Protein AF-A0A3E1DVS9-F1 (afdb_monomer_lite)

Foldseek 3Di:
DPPDDPVVVVVVVCLVVLPQQVHDPSVQVSLLVVLLCCQAPPVVVVCVVPVVDDLVVLLVVLLVSLVRHDPVSNVVSVVHDGDPVNVVSNCSSCVPVD

pLDDT: mean 94.19, std 9.25, range [36.44, 98.69]

Secondary structure (DSSP, 8-state):
--SS-HHHHHHHHHHHTTTTTTT-HHHHHHHHHHHHHIIIIIHHHHHHHTTTS-HHHHHHHHHHHHTTS-HHHHHHHTTS---HHHHHHHHHHHTT--

Sequence (98 aa):
AAGVSAAEADEAATWVSKTGLKTNPGTQALEDAAVLVFLENEIGAFAAQHAGYPREKFVDILKKTWRKLSPAAQSMAHTLTLPPGIAALVQEATAEAI

Radius of gyration: 15.51 Å; chains: 1; bounding box: 31×25×46 Å

Structure (mmCIF, N/CA/C/O backbone):
data_AF-A0A3E1DVS9-F1
#
_entry.id   AF-A0A3E1DVS9-F1
#
loop_
_atom_site.group_PDB
_atom_site.id
_atom_site.type_symbol
_atom_site.label_atom_id
_atom_site.label_alt_id
_atom_site.label_comp_id
_atom_site.label_asym_id
_atom_site.label_entity_id
_atom_site.label_seq_id
_atom_site.pdbx_PDB_ins_code
_atom_site.Cartn_x
_atom_site.Cartn_y
_atom_site.Cartn_z
_atom_site.occupancy
_atom_site.B_iso_or_equiv
_atom_site.auth_seq_id
_atom_site.auth_comp_id
_atom_site.auth_asym_id
_atom_site.auth_atom_id
_atom_site.pdbx_PDB_model_num
ATOM 1 N N . ALA A 1 1 ? 1.022 -11.021 -29.591 1.00 65.69 1 ALA A N 1
ATOM 2 C CA . ALA A 1 1 ? 1.598 -10.183 -28.519 1.00 65.69 1 ALA A CA 1
ATOM 3 C C . ALA A 1 1 ? 0.539 -9.189 -28.053 1.00 65.69 1 ALA A C 1
ATOM 5 O O . ALA A 1 1 ? -0.268 -8.784 -28.880 1.00 65.69 1 ALA A O 1
ATOM 6 N N . ALA A 1 2 ? 0.520 -8.817 -26.771 1.00 79.94 2 ALA A N 1
ATOM 7 C CA . ALA A 1 2 ? -0.515 -7.971 -26.156 1.00 79.94 2 ALA A CA 1
ATOM 8 C C . ALA A 1 2 ? -0.402 -6.459 -26.484 1.00 79.94 2 ALA A C 1
ATOM 10 O O . ALA A 1 2 ? -0.948 -5.637 -25.762 1.00 79.94 2 ALA A O 1
ATOM 11 N N . GLY A 1 3 ? 0.307 -6.084 -27.555 1.00 92.19 3 GLY A N 1
ATOM 12 C CA . GLY A 1 3 ? 0.440 -4.689 -28.003 1.00 92.19 3 GLY A CA 1
ATOM 13 C C . GLY A 1 3 ? 1.555 -3.864 -27.346 1.00 92.19 3 GLY A C 1
ATOM 14 O O . GLY A 1 3 ? 1.735 -2.720 -27.742 1.00 92.19 3 GLY A O 1
ATOM 15 N N . VAL A 1 4 ? 2.321 -4.431 -26.410 1.00 93.56 4 VAL A N 1
ATOM 16 C CA . VAL A 1 4 ? 3.500 -3.800 -25.778 1.00 93.56 4 VAL A CA 1
ATOM 17 C C . VAL A 1 4 ? 4.796 -4.485 -26.212 1.00 93.56 4 VAL A C 1
ATOM 19 O O . VAL A 1 4 ? 4.778 -5.653 -26.625 1.00 93.56 4 VAL A O 1
ATOM 22 N N . SER A 1 5 ? 5.919 -3.771 -26.132 1.00 96.56 5 SER A N 1
ATOM 23 C CA . SER A 1 5 ? 7.244 -4.348 -26.369 1.00 96.56 5 SER A CA 1
ATOM 24 C C . SER A 1 5 ? 7.648 -5.321 -25.252 1.00 96.56 5 SER A C 1
ATOM 26 O O . SER A 1 5 ? 7.089 -5.309 -24.156 1.00 96.56 5 SER A O 1
ATOM 28 N N . ALA A 1 6 ? 8.640 -6.178 -25.520 1.00 94.88 6 ALA A N 1
ATOM 29 C CA . ALA A 1 6 ? 9.163 -7.100 -24.509 1.00 94.88 6 ALA A CA 1
ATOM 30 C C . ALA A 1 6 ? 9.793 -6.355 -23.318 1.00 94.88 6 ALA A C 1
ATOM 32 O O . ALA A 1 6 ? 9.551 -6.725 -22.178 1.00 94.88 6 ALA A O 1
ATOM 33 N N . ALA A 1 7 ? 10.519 -5.264 -23.582 1.00 95.62 7 ALA A N 1
ATOM 34 C CA . ALA A 1 7 ? 11.131 -4.451 -22.534 1.00 95.62 7 ALA A CA 1
ATOM 35 C C . ALA A 1 7 ? 10.079 -3.826 -21.600 1.00 95.62 7 ALA A C 1
ATOM 37 O O . ALA A 1 7 ? 10.211 -3.908 -20.383 1.00 95.62 7 ALA A O 1
ATOM 38 N N . GLU A 1 8 ? 8.996 -3.272 -22.156 1.00 95.62 8 GLU A N 1
ATOM 39 C CA . GLU A 1 8 ? 7.888 -2.731 -21.354 1.00 95.62 8 GLU A CA 1
ATOM 40 C C . GLU A 1 8 ? 7.179 -3.825 -20.544 1.00 95.62 8 GLU A C 1
ATOM 42 O O . GLU A 1 8 ? 6.786 -3.601 -19.399 1.00 95.62 8 GLU A O 1
ATOM 47 N N . ALA A 1 9 ? 7.026 -5.026 -21.113 1.00 96.12 9 ALA A N 1
ATOM 48 C CA . ALA A 1 9 ? 6.449 -6.160 -20.397 1.00 96.12 9 ALA A CA 1
ATOM 49 C C . ALA A 1 9 ? 7.328 -6.602 -19.212 1.00 96.12 9 ALA A C 1
ATOM 51 O O . ALA A 1 9 ? 6.799 -6.880 -18.134 1.00 96.12 9 ALA A O 1
ATOM 52 N N . ASP A 1 10 ? 8.651 -6.620 -19.384 1.00 96.38 10 ASP A N 1
ATOM 53 C CA . ASP A 1 10 ? 9.608 -6.966 -18.328 1.00 96.38 10 ASP A CA 1
ATOM 54 C C . ASP A 1 10 ? 9.644 -5.903 -17.211 1.00 96.38 10 ASP A C 1
ATOM 56 O O . ASP A 1 10 ? 9.717 -6.235 -16.020 1.00 96.38 10 ASP A O 1
ATOM 60 N N . GLU A 1 11 ? 9.521 -4.618 -17.560 1.00 96.69 11 GLU A N 1
ATOM 61 C CA . GLU A 1 11 ? 9.369 -3.537 -16.578 1.00 96.69 11 GLU A CA 1
ATOM 62 C C . GLU A 1 11 ? 8.074 -3.685 -15.774 1.00 96.69 11 GLU A C 1
ATOM 64 O O . GLU A 1 11 ? 8.107 -3.685 -14.541 1.00 96.69 11 GLU A O 1
ATOM 69 N N . ALA A 1 12 ? 6.939 -3.903 -16.443 1.00 96.50 12 ALA A N 1
ATOM 70 C CA . ALA A 1 12 ? 5.666 -4.127 -15.766 1.00 96.50 12 ALA A CA 1
ATOM 71 C C . ALA A 1 12 ? 5.720 -5.360 -14.846 1.00 96.50 12 ALA A C 1
ATOM 73 O O . ALA A 1 12 ? 5.227 -5.316 -13.716 1.00 96.50 12 ALA A O 1
ATOM 74 N N . ALA A 1 13 ? 6.370 -6.445 -15.280 1.00 96.81 13 ALA A N 1
ATOM 75 C CA . ALA A 1 13 ? 6.592 -7.628 -14.450 1.00 96.81 13 ALA A CA 1
ATOM 76 C C . ALA A 1 13 ? 7.438 -7.310 -13.202 1.00 96.81 13 ALA A C 1
ATOM 78 O O . ALA A 1 13 ? 7.150 -7.804 -12.104 1.00 96.81 13 ALA A O 1
ATOM 79 N N . THR A 1 14 ? 8.442 -6.439 -13.334 1.00 98.25 14 THR A N 1
ATOM 80 C CA . THR A 1 14 ? 9.247 -5.946 -12.205 1.00 98.25 14 THR A CA 1
ATOM 81 C C . THR A 1 14 ? 8.379 -5.197 -11.192 1.00 98.25 14 THR A C 1
ATOM 83 O O . THR A 1 14 ? 8.465 -5.472 -9.992 1.00 98.25 14 THR A O 1
ATOM 86 N N . TRP A 1 15 ? 7.493 -4.310 -11.655 1.00 98.25 15 TRP A N 1
ATOM 87 C CA . TRP A 1 15 ? 6.618 -3.536 -10.770 1.00 98.25 15 TRP A CA 1
ATOM 88 C C . TRP A 1 15 ? 5.589 -4.427 -10.068 1.00 98.25 15 TRP A C 1
ATOM 90 O O . TRP A 1 15 ? 5.459 -4.376 -8.845 1.00 98.25 15 TRP A O 1
ATOM 100 N N . VAL A 1 16 ? 4.898 -5.296 -10.815 1.00 96.88 16 VAL A N 1
ATOM 101 C CA . VAL A 1 16 ? 3.840 -6.181 -10.290 1.00 96.88 16 VAL A CA 1
ATOM 102 C C . VAL A 1 16 ? 4.393 -7.205 -9.294 1.00 96.88 16 VAL A C 1
ATOM 104 O O . VAL A 1 16 ? 3.744 -7.506 -8.292 1.00 96.88 16 VAL A O 1
ATOM 107 N N . SER A 1 17 ? 5.614 -7.704 -9.516 1.00 97.31 17 SER A N 1
ATOM 108 C CA . SER A 1 17 ? 6.305 -8.597 -8.571 1.00 97.31 17 SER A CA 1
ATOM 109 C C . SER A 1 17 ? 6.818 -7.887 -7.314 1.00 97.31 17 SER A C 1
ATOM 111 O O . SER A 1 17 ? 7.313 -8.546 -6.399 1.00 97.31 17 SER A O 1
ATOM 113 N N . LYS A 1 18 ? 6.683 -6.554 -7.243 1.00 96.38 18 LYS A N 1
ATOM 114 C CA . LYS A 1 18 ? 7.173 -5.696 -6.152 1.00 96.38 18 LYS A CA 1
ATOM 115 C C . LYS A 1 18 ? 8.694 -5.712 -6.003 1.00 96.38 18 LYS A C 1
ATOM 117 O O . LYS A 1 18 ? 9.234 -5.376 -4.945 1.00 96.38 18 LYS A O 1
ATOM 122 N N . THR A 1 19 ? 9.400 -6.087 -7.067 1.00 97.50 19 THR A N 1
ATOM 123 C CA . THR A 1 19 ? 10.860 -6.131 -7.079 1.00 97.50 19 THR A CA 1
ATOM 124 C C . THR A 1 19 ? 11.411 -4.707 -7.010 1.00 97.50 19 THR A C 1
ATOM 126 O O . THR A 1 19 ? 11.028 -3.837 -7.790 1.00 97.50 19 THR A O 1
ATOM 129 N N . GLY A 1 20 ? 12.308 -4.449 -6.054 1.00 96.50 20 GLY A N 1
ATOM 130 C CA . GLY A 1 20 ? 12.885 -3.118 -5.852 1.00 96.50 20 GLY A CA 1
ATOM 131 C C . GLY A 1 20 ? 11.939 -2.108 -5.196 1.00 96.50 20 GLY A C 1
ATOM 132 O O . GLY A 1 20 ? 12.071 -0.914 -5.437 1.00 96.50 20 GLY A O 1
ATOM 133 N N . LEU A 1 21 ? 10.974 -2.534 -4.374 1.00 97.19 21 LEU A N 1
ATOM 134 C CA . LEU A 1 21 ? 10.186 -1.590 -3.571 1.00 97.19 21 LEU A CA 1
ATOM 135 C C . LEU A 1 21 ? 11.122 -0.658 -2.770 1.00 97.19 21 LEU A C 1
ATOM 137 O O . LEU A 1 21 ? 12.086 -1.125 -2.162 1.00 97.19 21 LEU A O 1
ATOM 141 N N . LYS A 1 22 ? 10.830 0.649 -2.761 1.00 95.12 22 LYS A N 1
ATOM 142 C CA . LYS A 1 22 ? 11.666 1.750 -2.233 1.00 95.12 22 LYS A CA 1
ATOM 143 C C . LYS A 1 22 ? 12.905 2.137 -3.044 1.00 95.12 22 LYS A C 1
ATOM 145 O O . LYS A 1 22 ? 13.526 3.141 -2.705 1.00 95.12 22 LYS A O 1
ATOM 150 N N . THR A 1 23 ? 13.274 1.401 -4.091 1.00 97.19 23 THR A N 1
ATOM 151 C CA . THR A 1 23 ? 14.473 1.700 -4.902 1.00 97.19 23 THR A CA 1
ATOM 152 C C . THR A 1 23 ? 14.193 1.827 -6.398 1.00 97.19 23 THR A C 1
ATOM 154 O O . THR A 1 23 ? 14.854 2.612 -7.071 1.00 97.19 23 THR A O 1
ATOM 157 N N . ASN A 1 24 ? 13.201 1.111 -6.926 1.00 98.19 24 ASN A N 1
ATOM 158 C CA . ASN A 1 24 ? 12.714 1.228 -8.294 1.00 98.19 24 ASN A CA 1
ATOM 159 C C . ASN A 1 24 ? 11.510 2.195 -8.336 1.00 98.19 24 ASN A C 1
ATOM 161 O O . ASN A 1 24 ? 10.496 1.915 -7.689 1.00 98.19 24 ASN A O 1
ATOM 165 N N . PRO A 1 25 ? 11.581 3.305 -9.096 1.00 98.00 25 PRO A N 1
ATOM 166 C CA . PRO A 1 25 ? 10.502 4.292 -9.155 1.00 98.00 25 PRO A CA 1
ATOM 167 C C . PRO A 1 25 ? 9.162 3.743 -9.655 1.00 98.00 25 PRO A C 1
ATOM 169 O O . PRO A 1 25 ? 8.125 4.115 -9.116 1.00 98.00 25 PRO A O 1
ATOM 172 N N . GLY A 1 26 ? 9.165 2.847 -10.647 1.00 98.19 26 GLY A N 1
ATOM 173 C CA . GLY A 1 26 ? 7.936 2.268 -11.197 1.00 98.19 26 GLY A CA 1
ATOM 174 C C . GLY A 1 26 ? 7.274 1.288 -10.230 1.00 98.19 26 GLY A C 1
ATOM 175 O O . GLY A 1 26 ? 6.069 1.366 -9.998 1.00 98.19 26 GLY A O 1
ATOM 176 N N . THR A 1 27 ? 8.070 0.448 -9.561 1.00 98.56 27 THR A N 1
ATOM 177 C CA . THR A 1 27 ? 7.576 -0.413 -8.476 1.00 98.56 27 THR A CA 1
ATOM 178 C C . THR A 1 27 ? 6.991 0.416 -7.334 1.00 98.56 27 THR A C 1
ATOM 180 O O . THR A 1 27 ? 5.922 0.089 -6.819 1.00 98.56 27 THR A O 1
ATOM 183 N N . GLN A 1 28 ? 7.673 1.497 -6.940 1.00 98.69 28 GLN A N 1
ATOM 184 C CA . GLN A 1 28 ? 7.190 2.380 -5.882 1.00 98.69 28 GLN A CA 1
ATOM 185 C C . GLN A 1 28 ? 5.886 3.074 -6.282 1.00 98.69 28 GLN A C 1
ATOM 187 O O . GLN A 1 28 ? 4.945 3.069 -5.497 1.00 98.69 28 GLN A O 1
ATOM 192 N N . ALA A 1 29 ? 5.807 3.618 -7.499 1.00 98.44 29 ALA A N 1
ATOM 193 C CA . ALA A 1 29 ? 4.608 4.286 -7.995 1.00 98.44 29 ALA A CA 1
ATOM 194 C C . ALA A 1 29 ? 3.402 3.334 -8.051 1.00 98.44 29 ALA A C 1
ATOM 196 O O . ALA A 1 29 ? 2.299 3.719 -7.662 1.00 98.44 29 ALA A O 1
ATOM 197 N N . LEU A 1 30 ? 3.6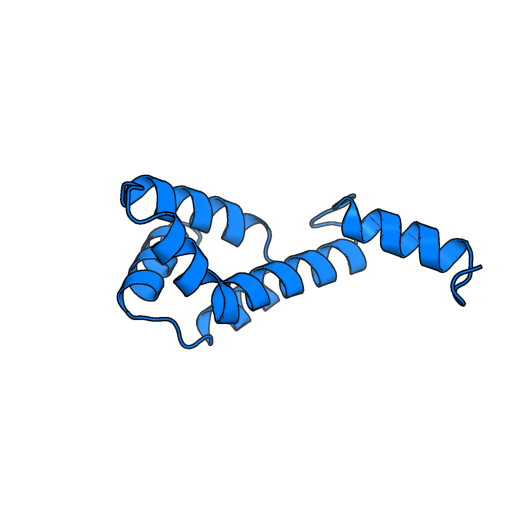10 2.084 -8.483 1.00 98.50 30 LEU A N 1
ATOM 198 C CA . LEU A 1 30 ? 2.546 1.084 -8.521 1.00 98.50 30 LEU A CA 1
ATOM 199 C C . LEU A 1 30 ? 2.061 0.703 -7.115 1.00 98.50 30 LEU A C 1
ATOM 201 O O . LEU A 1 30 ? 0.853 0.626 -6.895 1.00 98.50 30 LEU A O 1
ATOM 205 N N . GLU A 1 31 ? 2.966 0.477 -6.156 1.00 98.50 31 GLU A N 1
ATOM 206 C CA . GLU A 1 31 ? 2.561 0.148 -4.780 1.00 98.50 31 GLU A CA 1
ATOM 207 C C . GLU A 1 31 ? 1.908 1.353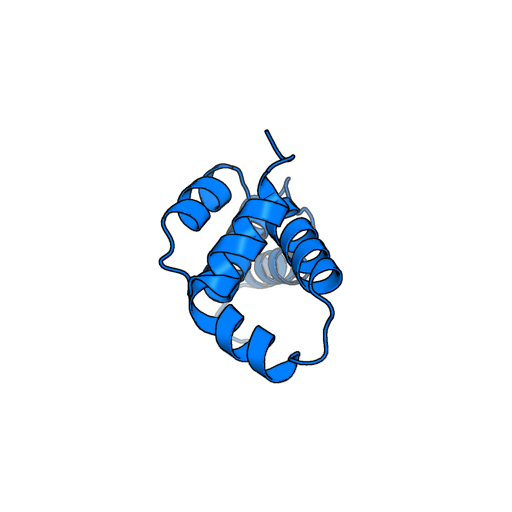 -4.082 1.00 98.50 31 GLU A C 1
ATOM 209 O O . GLU A 1 31 ? 0.920 1.165 -3.376 1.00 98.50 31 GLU A O 1
ATOM 214 N N . ASP A 1 32 ? 2.395 2.579 -4.313 1.00 98.62 32 ASP A N 1
ATOM 215 C CA . ASP A 1 32 ? 1.768 3.808 -3.811 1.00 98.62 32 ASP A CA 1
ATOM 216 C C . ASP A 1 32 ? 0.322 3.921 -4.310 1.00 98.62 32 ASP A C 1
ATOM 218 O O . ASP A 1 32 ? -0.600 4.080 -3.508 1.00 98.62 32 ASP A O 1
ATOM 222 N N . ALA A 1 33 ? 0.109 3.766 -5.621 1.00 98.31 33 ALA A N 1
ATOM 223 C CA . ALA A 1 33 ? -1.222 3.790 -6.219 1.00 98.31 33 ALA A CA 1
ATOM 224 C C . ALA A 1 33 ? -2.122 2.679 -5.657 1.00 98.31 33 ALA A C 1
ATOM 226 O O . ALA A 1 33 ? -3.259 2.947 -5.271 1.00 98.31 33 ALA A O 1
ATOM 227 N N . ALA A 1 34 ? -1.611 1.449 -5.553 1.00 98.12 34 ALA A N 1
ATOM 228 C CA . ALA A 1 34 ? -2.370 0.319 -5.023 1.00 98.12 34 ALA A CA 1
ATOM 229 C C . ALA A 1 34 ? -2.811 0.547 -3.569 1.00 98.12 34 ALA A C 1
ATOM 231 O O . ALA A 1 34 ? -3.960 0.283 -3.221 1.00 98.12 34 ALA A O 1
ATOM 232 N N . VAL A 1 35 ? -1.923 1.063 -2.715 1.00 97.88 35 VAL A N 1
ATOM 233 C CA . VAL A 1 35 ? -2.250 1.340 -1.310 1.00 97.88 35 VAL A CA 1
ATOM 234 C C . VAL A 1 35 ? -3.238 2.498 -1.179 1.00 97.88 35 VAL A C 1
ATOM 236 O O . VAL A 1 35 ? -4.170 2.398 -0.383 1.00 97.88 35 VAL A O 1
ATOM 239 N N . LEU A 1 36 ? -3.069 3.578 -1.944 1.00 98.12 36 LEU A N 1
ATOM 240 C CA . LEU A 1 36 ? -3.999 4.710 -1.915 1.00 98.12 36 LEU A CA 1
ATOM 241 C C . LEU A 1 36 ? -5.403 4.292 -2.370 1.00 98.12 36 LEU A C 1
ATOM 243 O O . LEU A 1 36 ? -6.373 4.584 -1.674 1.00 98.12 36 LEU A O 1
ATOM 247 N N . VAL A 1 37 ? -5.507 3.530 -3.466 1.00 97.94 37 VAL A N 1
ATOM 248 C CA . VAL A 1 37 ? -6.788 2.983 -3.945 1.00 97.94 37 VAL A CA 1
ATOM 249 C C . VAL A 1 37 ? -7.419 2.065 -2.901 1.00 97.94 37 VAL A C 1
ATOM 251 O O . VAL A 1 37 ? -8.617 2.188 -2.645 1.00 97.94 37 VAL A O 1
ATOM 254 N N . PHE A 1 38 ? -6.629 1.198 -2.260 1.00 97.62 38 PHE A N 1
ATOM 255 C CA . PHE A 1 38 ? -7.115 0.334 -1.187 1.00 97.62 38 PHE A CA 1
ATOM 256 C C . PHE A 1 38 ? -7.698 1.147 -0.023 1.00 97.62 38 PHE A C 1
ATOM 258 O O . PHE A 1 38 ? -8.814 0.875 0.419 1.00 97.62 38 PHE A O 1
ATOM 265 N N . LEU A 1 39 ? -6.971 2.162 0.459 1.00 96.75 39 LEU A N 1
ATOM 266 C CA . LEU A 1 39 ? -7.416 3.016 1.564 1.00 96.75 39 LEU A CA 1
ATOM 267 C C . LEU A 1 39 ? -8.680 3.808 1.218 1.00 96.75 39 LEU A C 1
ATOM 269 O O . LEU A 1 39 ? -9.545 3.959 2.073 1.00 96.75 39 LEU A O 1
ATOM 273 N N . GLU A 1 40 ? -8.801 4.308 -0.008 1.00 96.31 40 GLU A N 1
ATOM 274 C CA . GLU A 1 40 ? -9.931 5.149 -0.408 1.00 96.31 40 GLU A CA 1
ATOM 275 C C . GLU A 1 40 ? -11.185 4.335 -0.762 1.00 96.31 40 GLU A C 1
ATOM 277 O O . GLU A 1 40 ? -12.287 4.683 -0.341 1.00 96.31 40 GLU A O 1
ATOM 282 N N . ASN A 1 41 ? -11.030 3.236 -1.503 1.00 96.50 41 ASN A N 1
ATOM 283 C CA . ASN A 1 41 ? -12.156 2.561 -2.157 1.00 96.50 41 ASN A CA 1
ATOM 284 C C . ASN A 1 41 ? -12.479 1.185 -1.562 1.00 96.50 41 ASN A C 1
ATOM 286 O O . ASN A 1 41 ? -13.630 0.751 -1.598 1.00 96.50 41 ASN A O 1
ATOM 290 N N . GLU A 1 42 ? -11.490 0.481 -1.008 1.00 97.19 42 GLU A N 1
ATOM 291 C CA . GLU A 1 42 ? -11.632 -0.941 -0.663 1.00 97.19 42 GLU A CA 1
ATOM 292 C C . GLU A 1 42 ? -11.642 -1.201 0.849 1.00 97.19 42 GLU A C 1
ATOM 294 O O . GLU A 1 42 ? -12.212 -2.197 1.303 1.00 97.19 42 GLU A O 1
ATOM 299 N N . ILE A 1 43 ? -11.070 -0.298 1.654 1.00 96.00 43 ILE A N 1
ATOM 300 C CA . ILE A 1 43 ? -10.864 -0.488 3.097 1.00 96.00 43 ILE A CA 1
ATOM 301 C C . ILE A 1 43 ? -12.166 -0.774 3.855 1.00 96.00 43 ILE A C 1
ATOM 303 O O . ILE A 1 43 ? -12.178 -1.568 4.797 1.00 96.00 43 ILE A O 1
ATOM 307 N N . GLY A 1 44 ? -13.279 -0.162 3.438 1.00 95.06 44 GLY A N 1
ATOM 308 C CA . GLY A 1 44 ? -14.587 -0.369 4.056 1.00 95.06 44 GLY A CA 1
ATOM 309 C C . GLY A 1 44 ? -15.119 -1.782 3.817 1.00 95.06 44 GLY A C 1
ATOM 310 O O . GLY A 1 44 ? -15.548 -2.453 4.757 1.00 95.06 44 GLY A O 1
ATOM 311 N N . ALA A 1 45 ? -15.032 -2.263 2.573 1.00 96.81 45 ALA A N 1
ATOM 312 C CA . ALA A 1 45 ? -15.420 -3.626 2.221 1.00 96.81 45 ALA A CA 1
ATOM 313 C C . ALA A 1 45 ? -14.499 -4.655 2.891 1.00 96.81 45 ALA A C 1
ATOM 315 O O . ALA A 1 45 ? -14.984 -5.644 3.439 1.00 96.81 45 ALA A O 1
ATOM 316 N N . PHE A 1 46 ? -13.191 -4.386 2.927 1.00 96.81 46 PHE A N 1
ATOM 317 C CA . PHE A 1 46 ? -12.215 -5.202 3.646 1.00 96.81 46 PHE A CA 1
ATOM 318 C C . PHE A 1 46 ? -12.570 -5.327 5.136 1.00 96.81 46 PHE A C 1
ATOM 320 O O . PHE A 1 46 ? -12.621 -6.433 5.676 1.00 96.81 46 PHE A O 1
ATOM 327 N N . ALA A 1 47 ? -12.883 -4.213 5.804 1.00 95.69 47 ALA A N 1
ATOM 328 C CA . ALA A 1 47 ? -13.281 -4.223 7.208 1.00 95.69 47 ALA A CA 1
ATOM 329 C C . ALA A 1 47 ? -14.581 -5.010 7.444 1.00 95.69 47 ALA A C 1
ATOM 331 O O . ALA A 1 47 ? -14.666 -5.766 8.410 1.00 95.69 47 ALA A O 1
ATOM 332 N N . ALA A 1 48 ? -15.564 -4.895 6.544 1.00 95.88 48 ALA A N 1
ATOM 333 C CA . ALA A 1 48 ? -16.814 -5.649 6.627 1.00 95.88 48 ALA A CA 1
ATOM 334 C C . ALA A 1 48 ? -16.602 -7.164 6.444 1.00 95.88 48 ALA A C 1
ATOM 336 O O . ALA A 1 48 ? -17.145 -7.960 7.209 1.00 95.88 48 ALA A O 1
ATOM 337 N N . GLN A 1 49 ? -15.773 -7.570 5.476 1.00 98.00 49 GLN A N 1
ATOM 338 C CA . GLN A 1 49 ? -15.419 -8.978 5.246 1.00 98.00 49 GLN A CA 1
ATOM 339 C C . GLN A 1 49 ? -14.634 -9.586 6.417 1.00 98.00 49 GLN A C 1
ATOM 341 O O . GLN A 1 49 ? -14.702 -10.791 6.659 1.00 98.00 49 GLN A O 1
ATOM 346 N N . HIS A 1 50 ? -13.916 -8.752 7.170 1.00 96.94 50 HIS A N 1
ATOM 347 C CA . HIS A 1 50 ? -13.101 -9.155 8.310 1.00 96.94 50 HIS A CA 1
ATOM 348 C C . HIS A 1 50 ? -13.628 -8.621 9.650 1.00 96.94 50 HIS A C 1
ATOM 350 O O . HIS A 1 50 ? -12.843 -8.358 10.558 1.00 96.94 50 HIS A O 1
ATOM 356 N N . ALA A 1 51 ? -14.951 -8.521 9.817 1.00 94.50 51 ALA A N 1
ATOM 357 C CA . ALA A 1 51 ? -15.575 -7.972 11.028 1.00 94.50 51 ALA A CA 1
ATOM 358 C C . ALA A 1 51 ? -15.188 -8.697 12.338 1.00 94.50 51 ALA A C 1
ATOM 360 O O . ALA A 1 51 ? -15.287 -8.119 13.416 1.00 94.50 51 ALA A O 1
ATOM 361 N N . GLY A 1 52 ? -14.732 -9.953 12.258 1.00 96.12 52 GLY A N 1
ATOM 362 C CA . GLY A 1 52 ? -14.237 -10.721 13.406 1.00 96.12 52 GLY A CA 1
ATOM 363 C C . GLY A 1 52 ? -12.768 -10.474 13.774 1.00 96.12 52 GLY A C 1
ATOM 364 O O . GLY A 1 52 ? -12.270 -11.096 14.710 1.00 96.12 52 GLY A O 1
ATOM 365 N N . TYR A 1 53 ? -12.033 -9.634 13.038 1.00 97.38 53 TYR A N 1
ATOM 366 C CA . TYR A 1 53 ? -10.652 -9.309 13.394 1.00 97.38 53 TYR A CA 1
ATOM 367 C C . TYR A 1 53 ? -10.603 -8.400 14.626 1.00 97.38 53 TYR A C 1
ATOM 369 O O . TYR A 1 53 ? -11.346 -7.418 14.692 1.00 97.38 53 TYR A O 1
ATOM 377 N N . PRO A 1 54 ? -9.701 -8.678 15.587 1.00 96.12 54 PRO A N 1
ATOM 378 C CA . PRO A 1 54 ? -9.485 -7.765 16.696 1.00 96.12 54 PRO A CA 1
ATOM 379 C C . PRO A 1 54 ? -8.884 -6.457 16.181 1.00 96.12 54 PRO A C 1
ATOM 381 O O . PRO A 1 54 ? -8.210 -6.423 15.143 1.00 96.12 54 PRO A O 1
ATOM 384 N N . ARG A 1 55 ? -9.086 -5.379 16.942 1.00 94.69 55 ARG A N 1
ATOM 385 C CA . ARG A 1 55 ? -8.573 -4.046 16.610 1.00 94.69 55 ARG A CA 1
ATOM 386 C C . ARG A 1 55 ? -7.072 -4.072 16.313 1.00 94.69 55 ARG A C 1
ATOM 388 O O . ARG A 1 55 ? -6.651 -3.528 15.295 1.00 94.69 55 ARG A O 1
ATOM 395 N N . GLU A 1 56 ? -6.284 -4.757 17.145 1.00 96.12 56 GLU A N 1
ATOM 396 C CA . GLU A 1 56 ? -4.821 -4.814 16.995 1.00 96.12 56 GLU A CA 1
ATOM 397 C C . GLU A 1 56 ? -4.398 -5.384 15.634 1.00 96.12 56 GLU A C 1
ATOM 399 O O . GLU A 1 56 ? -3.414 -4.940 15.042 1.00 96.12 56 GLU A O 1
ATOM 404 N N . LYS A 1 57 ? -5.168 -6.341 15.098 1.00 97.00 57 LYS A N 1
ATOM 405 C CA . LYS A 1 57 ? -4.889 -6.943 13.793 1.00 97.00 57 LYS A CA 1
ATOM 406 C C . LYS A 1 57 ? -5.107 -5.949 12.657 1.00 97.00 57 LYS A C 1
ATOM 408 O O . LYS A 1 57 ? -4.309 -5.927 11.722 1.00 97.00 57 LYS A O 1
ATOM 413 N N . PHE A 1 58 ? -6.142 -5.111 12.732 1.00 96.81 58 PHE A N 1
ATOM 414 C CA . PHE A 1 58 ? -6.327 -4.030 11.761 1.00 96.81 58 PHE A CA 1
ATOM 415 C C . PHE A 1 58 ? -5.182 -3.020 11.821 1.00 96.81 58 PHE A C 1
ATOM 417 O O . PHE A 1 58 ? -4.642 -2.653 10.780 1.00 96.81 58 PHE A O 1
ATOM 424 N N . VAL A 1 59 ? -4.771 -2.622 13.026 1.00 96.44 59 VAL A N 1
ATOM 425 C CA . VAL A 1 59 ? -3.651 -1.691 13.216 1.00 96.44 59 VAL A CA 1
ATOM 426 C C . VAL A 1 59 ? -2.353 -2.272 12.649 1.00 96.44 59 VAL A C 1
ATOM 428 O O . VAL A 1 59 ? -1.654 -1.579 11.916 1.00 96.44 59 VAL A O 1
ATOM 431 N N . ASP A 1 60 ? -2.045 -3.550 12.891 1.00 97.19 60 ASP A N 1
ATOM 432 C CA . ASP A 1 60 ? -0.857 -4.211 12.325 1.00 97.19 60 ASP A CA 1
ATOM 433 C C . ASP 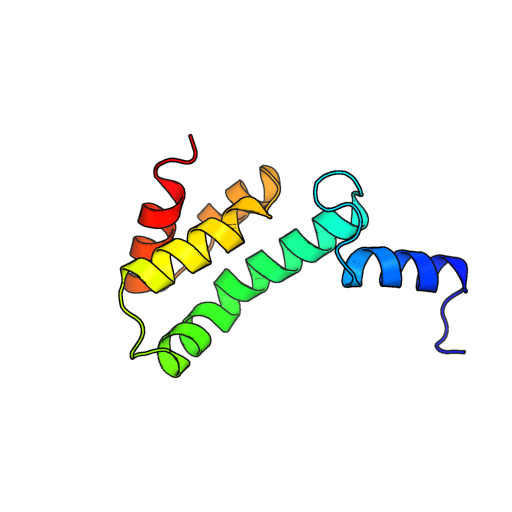A 1 60 ? -0.892 -4.279 10.785 1.00 97.19 60 ASP A C 1
ATOM 435 O O . ASP A 1 60 ? 0.111 -4.004 10.118 1.00 97.19 60 ASP A O 1
ATOM 439 N N . ILE A 1 61 ? -2.055 -4.577 10.192 1.00 96.88 61 ILE A N 1
ATOM 440 C CA . ILE A 1 61 ? -2.242 -4.555 8.732 1.00 96.88 61 ILE A CA 1
ATOM 441 C C . ILE A 1 61 ? -1.997 -3.150 8.179 1.00 96.88 61 ILE A C 1
ATOM 443 O O . ILE A 1 61 ? -1.276 -2.997 7.188 1.00 96.88 61 ILE A O 1
ATOM 447 N N . LEU A 1 62 ? -2.543 -2.120 8.824 1.00 96.44 62 LEU A N 1
ATOM 448 C CA . LEU A 1 62 ? -2.362 -0.732 8.412 1.00 96.44 62 LEU A CA 1
ATOM 449 C C . LEU A 1 62 ? -0.911 -0.274 8.592 1.00 96.44 62 LEU A C 1
ATOM 451 O O . LEU A 1 62 ? -0.364 0.315 7.666 1.00 96.44 62 LEU A O 1
ATOM 455 N N . LYS A 1 63 ? -0.227 -0.646 9.684 1.00 96.88 63 LYS A N 1
ATOM 456 C CA . LYS A 1 63 ? 1.219 -0.411 9.873 1.00 96.88 63 LYS A CA 1
ATOM 457 C C . LYS A 1 63 ? 2.033 -1.033 8.737 1.00 96.88 63 LYS A C 1
ATOM 459 O O . LYS A 1 63 ? 2.914 -0.397 8.154 1.00 96.88 63 LYS A O 1
ATOM 464 N N . LYS A 1 64 ? 1.746 -2.289 8.383 1.00 96.12 64 LYS A N 1
ATOM 465 C CA . LYS A 1 64 ? 2.409 -2.990 7.268 1.00 96.12 64 LYS A CA 1
ATOM 466 C C . LYS A 1 64 ? 2.128 -2.336 5.921 1.00 96.12 64 LYS A C 1
ATOM 468 O O . LYS A 1 64 ? 3.038 -2.271 5.104 1.00 96.12 64 LYS A O 1
ATOM 473 N N . THR A 1 65 ? 0.909 -1.859 5.713 1.00 95.94 65 THR A N 1
ATOM 474 C CA . THR A 1 65 ? 0.478 -1.167 4.494 1.00 95.94 65 THR A CA 1
ATOM 475 C C . THR A 1 65 ? 1.171 0.190 4.364 1.00 95.94 65 THR A C 1
ATOM 477 O O . THR A 1 65 ? 1.788 0.468 3.340 1.00 95.94 65 THR A O 1
ATOM 480 N N . TRP A 1 66 ? 1.197 0.974 5.443 1.00 96.75 66 TRP A N 1
ATOM 481 C CA . TRP A 1 66 ? 1.811 2.300 5.491 1.00 96.75 66 TRP A CA 1
ATOM 482 C C . TRP A 1 66 ? 3.317 2.277 5.219 1.00 96.75 66 TRP A C 1
ATOM 484 O O . TRP A 1 66 ? 3.828 3.098 4.466 1.00 96.75 66 TRP A O 1
ATOM 494 N N . ARG A 1 67 ? 4.043 1.283 5.756 1.00 95.94 67 ARG A N 1
ATOM 495 C CA . ARG A 1 67 ? 5.503 1.143 5.558 1.00 95.94 67 ARG A CA 1
ATOM 496 C C . ARG A 1 67 ? 5.939 0.963 4.100 1.00 95.94 67 ARG A C 1
ATOM 498 O O . ARG A 1 67 ? 7.1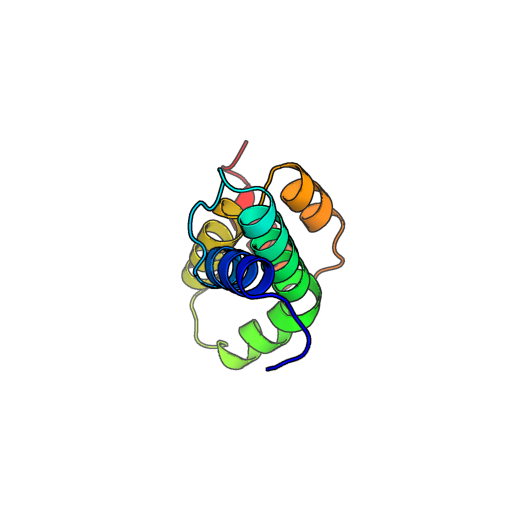45 1.040 3.836 1.00 95.94 67 ARG A O 1
ATOM 505 N N . LYS A 1 68 ? 5.008 0.664 3.191 1.00 96.00 68 LYS A N 1
ATOM 506 C CA . LYS A 1 68 ? 5.272 0.510 1.757 1.00 96.00 68 LYS A CA 1
ATOM 507 C C . LYS A 1 68 ? 5.159 1.819 0.985 1.00 96.00 68 LYS A C 1
ATOM 509 O O . LYS A 1 68 ? 5.782 1.923 -0.066 1.00 96.00 68 LYS A O 1
ATOM 514 N N . LEU A 1 69 ? 4.397 2.778 1.510 1.00 97.44 69 LEU A N 1
ATOM 515 C CA . LEU A 1 69 ? 4.181 4.072 0.880 1.00 97.44 69 LEU A CA 1
ATOM 516 C C . LEU A 1 69 ? 5.465 4.901 0.866 1.00 97.44 69 LEU A C 1
ATOM 518 O O . LEU A 1 69 ? 6.211 4.931 1.853 1.00 97.44 69 LEU A O 1
ATOM 522 N N . SER A 1 70 ? 5.668 5.636 -0.222 1.00 97.94 70 SER A N 1
ATOM 523 C CA . SER A 1 70 ? 6.623 6.741 -0.268 1.00 97.94 70 SER A CA 1
ATOM 524 C C . SER A 1 70 ? 6.166 7.905 0.631 1.00 97.94 70 SER A C 1
ATOM 526 O O . SER A 1 70 ? 4.976 8.021 0.930 1.00 97.94 70 SER A O 1
ATOM 528 N N . PRO A 1 71 ? 7.062 8.825 1.038 1.00 96.50 71 PRO A N 1
ATOM 529 C CA . PRO A 1 71 ? 6.670 10.006 1.817 1.00 96.50 71 PRO A CA 1
ATOM 530 C C . PRO A 1 71 ? 5.602 10.879 1.135 1.00 96.50 71 PRO A C 1
ATOM 532 O O . PRO A 1 71 ? 4.715 11.423 1.795 1.00 96.50 71 PRO A O 1
ATOM 535 N N . ALA A 1 72 ? 5.655 10.987 -0.197 1.00 97.38 72 ALA A N 1
ATOM 536 C CA . ALA A 1 72 ? 4.652 11.714 -0.970 1.00 97.38 72 ALA A CA 1
ATOM 537 C C . ALA A 1 72 ? 3.280 11.028 -0.880 1.00 97.38 72 ALA A C 1
ATOM 539 O O . ALA A 1 72 ? 2.281 11.682 -0.584 1.00 97.38 72 ALA A O 1
ATOM 540 N N . ALA A 1 73 ? 3.235 9.705 -1.041 1.00 97.94 73 ALA A N 1
ATOM 541 C CA . ALA A 1 73 ? 1.991 8.956 -0.943 1.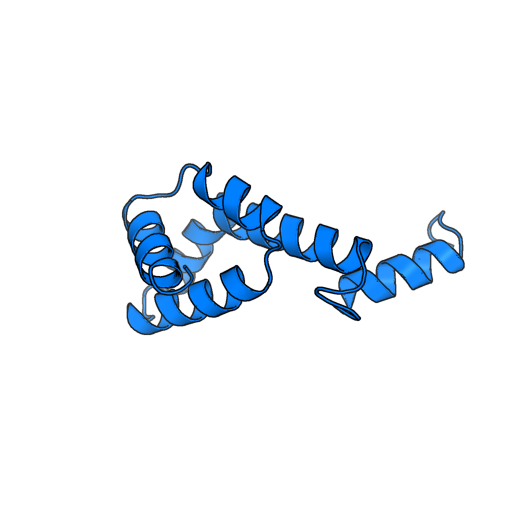00 97.94 73 ALA A CA 1
ATOM 542 C C . ALA A 1 73 ? 1.444 8.888 0.495 1.00 97.94 73 ALA A C 1
ATOM 544 O O . ALA A 1 73 ? 0.234 8.938 0.679 1.00 97.94 73 ALA A O 1
ATOM 545 N N . GLN A 1 74 ? 2.297 8.876 1.526 1.00 97.19 74 GLN A N 1
ATOM 546 C CA . GLN A 1 74 ? 1.858 9.047 2.923 1.00 97.19 74 GLN A CA 1
ATOM 547 C C . GLN A 1 74 ? 1.172 10.403 3.133 1.00 97.19 74 GLN A C 1
ATOM 549 O O . GLN A 1 74 ? 0.119 10.482 3.764 1.00 97.19 74 GLN A O 1
ATOM 554 N N . SER A 1 75 ? 1.723 11.465 2.539 1.00 96.12 75 SER A N 1
ATOM 555 C CA . SER A 1 75 ? 1.119 12.800 2.592 1.00 96.12 75 SER A CA 1
ATOM 556 C C . SER A 1 75 ? -0.239 12.831 1.880 1.00 96.12 75 SER A C 1
ATOM 558 O O . SER A 1 75 ? -1.192 13.398 2.407 1.00 96.12 75 SER A O 1
ATOM 560 N N . MET A 1 76 ? -0.363 12.165 0.725 1.00 96.75 76 MET A N 1
ATOM 561 C CA . MET A 1 76 ? -1.644 12.010 0.022 1.00 96.75 76 MET A CA 1
ATOM 562 C C . MET A 1 76 ? -2.653 11.191 0.833 1.00 96.75 76 MET A C 1
ATOM 564 O O . MET A 1 76 ? -3.817 11.577 0.919 1.00 96.75 76 MET A O 1
ATOM 568 N N . ALA A 1 77 ? -2.219 10.107 1.478 1.00 96.19 77 ALA A N 1
ATOM 569 C CA . ALA A 1 77 ? -3.082 9.256 2.293 1.00 96.19 77 ALA A CA 1
ATOM 570 C C . ALA A 1 77 ? -3.743 10.034 3.446 1.00 96.19 77 ALA A C 1
ATOM 572 O O . ALA A 1 77 ? -4.898 9.776 3.774 1.00 96.19 77 ALA A O 1
ATOM 573 N N . HIS A 1 78 ? -3.060 11.034 4.015 1.00 93.75 78 HIS A N 1
ATOM 574 C CA . HIS A 1 78 ? -3.639 11.923 5.030 1.00 93.75 78 HIS A CA 1
ATOM 575 C C . HIS A 1 78 ? -4.743 12.853 4.508 1.00 93.75 78 HIS A C 1
ATOM 577 O O . HIS A 1 78 ? -5.514 13.378 5.309 1.00 93.75 78 HIS A O 1
ATOM 583 N N . THR A 1 79 ? -4.841 13.054 3.193 1.00 95.06 79 THR A N 1
ATOM 584 C CA . THR A 1 79 ? -5.905 13.862 2.571 1.00 95.06 79 THR A CA 1
ATOM 585 C C . THR A 1 79 ? -7.151 13.051 2.210 1.00 95.06 79 THR A C 1
ATOM 587 O O . THR A 1 79 ? -8.169 13.633 1.838 1.00 95.06 79 THR A O 1
ATOM 590 N N . LEU A 1 80 ? -7.099 11.719 2.339 1.00 95.75 80 LEU A N 1
ATOM 591 C CA . LEU A 1 80 ? -8.226 10.847 2.023 1.00 95.75 80 LEU A CA 1
ATOM 592 C C . LEU A 1 80 ? -9.362 11.017 3.036 1.00 95.75 80 LEU A C 1
ATOM 594 O O . LEU A 1 80 ? -9.150 11.084 4.249 1.00 95.75 80 LEU A O 1
ATOM 598 N N . THR A 1 81 ? -10.597 11.017 2.536 1.00 94.50 81 THR A N 1
ATOM 599 C CA . THR A 1 81 ? -11.790 11.003 3.390 1.00 94.50 81 THR A CA 1
ATOM 600 C C . THR A 1 81 ? -12.117 9.565 3.774 1.00 94.50 81 THR A C 1
ATOM 602 O O . THR A 1 81 ? -12.675 8.812 2.982 1.00 94.50 81 THR A O 1
ATOM 605 N N . LEU A 1 82 ? -11.768 9.178 5.002 1.00 94.19 82 LEU A N 1
ATOM 606 C CA . LEU A 1 82 ? -11.978 7.822 5.515 1.00 94.19 82 LEU A CA 1
ATOM 607 C C . LEU A 1 82 ? -13.171 7.761 6.485 1.00 94.19 82 LEU A C 1
ATOM 609 O O . LEU A 1 82 ? -13.403 8.718 7.231 1.00 94.19 82 LEU A O 1
ATOM 613 N N . PRO A 1 83 ? -13.900 6.628 6.562 1.00 92.06 83 PRO A N 1
ATOM 614 C CA . PRO A 1 83 ? -14.899 6.418 7.606 1.00 92.06 83 PRO A CA 1
ATOM 615 C C . PRO A 1 83 ? -14.283 6.595 9.007 1.00 92.06 83 PRO A C 1
ATOM 617 O O . PRO A 1 83 ? -13.167 6.114 9.223 1.00 92.06 83 PRO A O 1
ATOM 620 N N . PRO A 1 84 ? -14.985 7.190 9.994 1.00 92.94 84 PRO A N 1
ATOM 621 C CA . PRO A 1 84 ? -14.386 7.559 11.283 1.00 92.94 84 PRO A CA 1
ATOM 622 C C . PRO A 1 84 ? -13.655 6.419 12.009 1.00 92.94 84 PRO A C 1
ATOM 624 O O . PRO A 1 84 ? -12.570 6.619 12.551 1.00 92.94 84 PRO A O 1
ATOM 627 N N . GLY A 1 85 ? -14.211 5.202 11.978 1.00 92.38 85 GLY A N 1
ATOM 628 C CA . GLY A 1 85 ? -13.576 4.028 12.585 1.00 92.38 85 GLY A CA 1
ATOM 629 C C . GLY A 1 85 ? -12.265 3.626 11.902 1.00 92.38 85 GLY A C 1
ATOM 630 O O . GLY A 1 85 ? -11.306 3.270 12.581 1.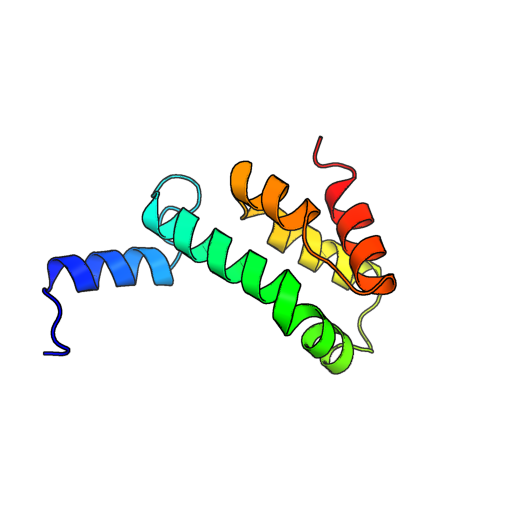00 92.38 85 GLY A O 1
ATOM 631 N N . ILE A 1 86 ? -12.201 3.736 10.572 1.00 93.88 86 ILE A N 1
ATOM 632 C CA . ILE A 1 86 ? -10.991 3.467 9.787 1.00 93.88 86 ILE A CA 1
ATOM 633 C C . ILE A 1 86 ? -9.963 4.578 9.989 1.00 93.88 86 ILE A C 1
ATOM 635 O O . ILE A 1 86 ? -8.795 4.281 10.216 1.00 93.88 86 ILE A O 1
ATOM 639 N N . ALA A 1 87 ? -10.393 5.842 9.976 1.00 94.38 87 ALA A N 1
ATOM 640 C CA . ALA A 1 87 ? -9.519 6.984 10.229 1.00 94.38 87 ALA A CA 1
ATOM 641 C C . ALA A 1 87 ? -8.790 6.843 11.577 1.00 94.38 87 ALA A C 1
ATOM 643 O O . ALA A 1 87 ? -7.575 7.017 11.639 1.00 94.38 87 ALA A O 1
ATOM 644 N N . ALA A 1 88 ? -9.505 6.432 12.631 1.00 94.12 88 ALA A N 1
ATOM 645 C CA . ALA A 1 88 ? -8.913 6.179 13.943 1.00 94.12 88 ALA A CA 1
ATOM 646 C C . ALA A 1 88 ? -7.875 5.040 13.925 1.00 94.12 88 ALA A C 1
ATOM 648 O O . ALA A 1 88 ? -6.856 5.127 14.604 1.00 94.12 88 ALA A O 1
ATOM 649 N N . LEU A 1 89 ? -8.114 3.974 13.152 1.00 95.19 89 LEU A N 1
ATOM 650 C CA . LEU A 1 89 ? -7.160 2.870 13.001 1.00 95.19 89 LEU A CA 1
ATOM 651 C C . LEU A 1 89 ? -5.907 3.294 12.225 1.00 95.19 89 LEU A C 1
ATOM 653 O O . LEU A 1 89 ? -4.804 2.894 12.587 1.00 95.19 89 LEU A O 1
ATOM 657 N N . VAL A 1 90 ? -6.067 4.105 11.174 1.00 94.31 90 VAL A N 1
ATOM 658 C CA . VAL A 1 90 ? -4.942 4.652 10.399 1.00 94.31 90 VAL A CA 1
ATOM 659 C C . VAL A 1 90 ? -4.099 5.568 11.280 1.00 94.31 90 VAL A C 1
ATOM 661 O O . VAL A 1 90 ? -2.892 5.377 11.347 1.00 94.31 90 VAL A O 1
ATOM 664 N N . GLN A 1 91 ? -4.721 6.488 12.020 1.00 93.50 91 GLN A N 1
ATOM 665 C CA . GLN A 1 91 ? -4.016 7.372 12.954 1.00 93.50 91 GLN A CA 1
ATOM 666 C C . GLN A 1 91 ? -3.222 6.586 14.003 1.00 93.50 91 GLN A C 1
ATOM 668 O O . GLN A 1 91 ? -2.049 6.874 14.223 1.00 93.50 91 GLN A O 1
ATOM 673 N N . GLU A 1 92 ? -3.830 5.565 14.613 1.00 94.94 92 GLU A N 1
ATOM 674 C CA . GLU A 1 92 ? -3.148 4.691 15.575 1.00 94.94 92 GLU A CA 1
ATOM 675 C C . GLU A 1 92 ? -1.974 3.937 14.933 1.00 94.94 92 GLU A C 1
ATOM 677 O O . GLU A 1 92 ? -0.899 3.822 15.521 1.00 94.94 92 GLU A O 1
ATOM 682 N N . ALA A 1 93 ? -2.146 3.456 13.699 1.00 94.56 93 ALA A N 1
ATOM 683 C CA . ALA A 1 93 ? -1.088 2.773 12.969 1.00 94.56 93 ALA A CA 1
ATOM 684 C C . ALA A 1 93 ? 0.101 3.695 12.644 1.00 94.56 93 ALA A C 1
ATOM 686 O O . ALA A 1 93 ? 1.237 3.223 12.604 1.00 94.56 93 ALA A O 1
ATOM 687 N N . THR A 1 94 ? -0.134 4.991 12.431 1.00 91.75 94 THR A N 1
ATOM 688 C CA . THR A 1 94 ? 0.893 5.940 11.973 1.00 91.75 94 THR A CA 1
ATOM 689 C C . THR A 1 94 ? 1.462 6.835 13.073 1.00 91.75 94 THR A C 1
ATOM 691 O O . THR A 1 94 ? 2.432 7.542 12.819 1.00 91.75 94 THR A O 1
ATOM 694 N N . ALA A 1 95 ? 0.908 6.805 14.289 1.00 83.31 95 ALA A N 1
ATOM 695 C CA . ALA A 1 95 ? 1.307 7.679 15.399 1.00 83.31 95 ALA A CA 1
ATOM 696 C C . ALA A 1 95 ? 2.762 7.493 15.888 1.00 83.31 95 ALA A C 1
ATOM 698 O O . ALA A 1 95 ? 3.297 8.384 16.537 1.00 83.31 95 ALA A O 1
ATOM 699 N N . GLU A 1 96 ? 3.415 6.373 15.561 1.00 59.00 96 GLU A N 1
ATOM 700 C CA . GLU A 1 96 ? 4.824 6.085 15.907 1.00 59.00 96 GLU A CA 1
ATOM 701 C C . GLU A 1 96 ? 5.784 6.215 14.708 1.00 59.00 96 GLU A C 1
ATOM 703 O O . GLU A 1 96 ? 6.955 5.858 14.810 1.00 59.00 96 GLU A O 1
ATOM 708 N N . ALA A 1 97 ? 5.298 6.664 13.547 1.00 49.09 97 ALA A N 1
ATOM 709 C CA . ALA A 1 97 ? 6.090 6.744 12.317 1.00 49.09 97 ALA A CA 1
ATOM 710 C C . ALA A 1 97 ? 6.714 8.134 12.065 1.00 49.09 97 ALA A C 1
ATOM 712 O O . ALA A 1 97 ? 7.097 8.418 10.928 1.00 49.09 97 ALA A O 1
ATOM 713 N N . ILE A 1 98 ? 6.808 8.979 13.100 1.00 36.44 98 ILE A N 1
ATOM 714 C CA . ILE A 1 98 ? 7.450 10.305 13.063 1.00 36.44 98 ILE A CA 1
ATOM 715 C C . ILE A 1 98 ? 8.760 10.258 13.846 1.00 36.44 98 ILE A C 1
ATOM 717 O O . ILE A 1 98 ? 8.719 9.817 15.016 1.00 36.44 98 ILE A O 1
#